Protein AF-A0A2M6ZWT7-F1 (afdb_monomer)

Solvent-accessible surface area (backbone atoms only — not comparable to full-atom values): 5719 Å² total; per-residue (Å²): 131,82,70,26,60,35,32,34,27,40,42,65,74,86,66,89,59,69,76,52,56,77,44,15,76,39,81,42,77,52,36,56,76,78,70,55,75,91,51,44,61,59,46,41,51,62,71,48,70,79,65,41,63,89,39,32,34,38,31,54,53,64,85,77,52,42,62,54,46,70,72,78,72,58,62,58,57,38,32,40,34,46,78,51,97,95,40,75,48,76,42,82,44,72,53,130

Nearest PDB structures (foldseek):
  6ecf-assembly1_A  TM=4.645E-01  e=9.102E-01  Streptomyces tsusimaensis
  2dir-assembly1_A  TM=3.396E-01  e=2.201E-01  Homo sapiens
  8k3f-assembly1_B  TM=4.582E-01  e=4.283E+00  Campylobacter jejuni

pLDDT: mean 76.43, std 9.95, range [54.31, 92.44]

Structure (mmCIF, N/CA/C/O backbone):
data_AF-A0A2M6ZWT7-F1
#
_entry.id   AF-A0A2M6ZWT7-F1
#
loop_
_atom_site.group_PDB
_atom_site.id
_atom_site.type_symbol
_atom_site.label_atom_id
_atom_site.label_alt_id
_atom_site.label_comp_id
_atom_site.label_asym_id
_atom_site.label_entity_id
_atom_site.label_seq_id
_atom_site.pdbx_PDB_ins_code
_atom_site.Cartn_x
_atom_site.Cartn_y
_atom_site.Cartn_z
_atom_site.occupancy
_atom_site.B_iso_or_equiv
_atom_site.auth_seq_id
_atom_site.auth_comp_id
_atom_site.auth_asym_id
_atom_site.auth_atom_id
_atom_site.pdbx_PDB_model_num
ATOM 1 N N . MET A 1 1 ? -10.790 -13.838 2.285 1.00 54.62 1 MET A N 1
ATOM 2 C CA . MET A 1 1 ? -10.308 -12.630 2.991 1.00 54.62 1 MET A CA 1
ATOM 3 C C . MET A 1 1 ? -11.144 -11.455 2.525 1.00 54.62 1 MET A C 1
ATOM 5 O O . MET A 1 1 ? -11.497 -11.432 1.353 1.00 54.62 1 MET A O 1
ATOM 9 N N . GLY A 1 2 ? -11.544 -10.561 3.433 1.00 67.88 2 GLY A N 1
ATOM 10 C CA . GLY A 1 2 ? -12.289 -9.356 3.056 1.00 67.88 2 GLY A CA 1
ATOM 11 C C . GLY A 1 2 ? -11.442 -8.440 2.170 1.00 67.88 2 GLY A C 1
ATOM 12 O O . GLY A 1 2 ? -10.216 -8.461 2.272 1.00 67.88 2 GLY A O 1
ATOM 13 N N . LYS A 1 3 ? -12.096 -7.674 1.293 1.00 83.50 3 LYS A N 1
ATOM 14 C CA . LYS A 1 3 ? -11.436 -6.625 0.511 1.00 83.50 3 LYS A CA 1
ATOM 15 C C . LYS A 1 3 ? -11.122 -5.418 1.397 1.00 83.50 3 LYS A C 1
ATOM 17 O O . LYS A 1 3 ? -11.946 -5.027 2.220 1.00 83.50 3 LYS A O 1
ATOM 22 N N . PHE A 1 4 ? -9.950 -4.826 1.202 1.00 90.19 4 PHE A N 1
ATOM 23 C CA . PHE A 1 4 ? -9.560 -3.539 1.769 1.00 90.19 4 PHE A CA 1
ATOM 24 C C . PHE A 1 4 ? -10.194 -2.405 0.974 1.00 90.19 4 PHE A C 1
ATOM 26 O O . PHE A 1 4 ? -10.321 -2.463 -0.247 1.00 90.19 4 PHE A O 1
ATOM 33 N N . LYS A 1 5 ? -10.499 -1.313 1.661 1.00 92.44 5 LYS A N 1
ATOM 34 C CA . LYS A 1 5 ? -10.882 -0.057 1.033 1.00 92.44 5 LYS A CA 1
ATOM 35 C C . LYS A 1 5 ? -9.699 0.580 0.304 1.00 92.44 5 LYS A C 1
ATOM 37 O O . LYS A 1 5 ? -9.886 1.096 -0.792 1.00 92.44 5 LYS A O 1
ATOM 42 N N . THR A 1 6 ? -8.497 0.555 0.890 1.00 91.62 6 THR A N 1
ATOM 43 C CA . THR A 1 6 ? -7.298 1.197 0.322 1.00 91.62 6 THR A CA 1
ATOM 44 C C . THR A 1 6 ? -6.050 0.335 0.486 1.00 91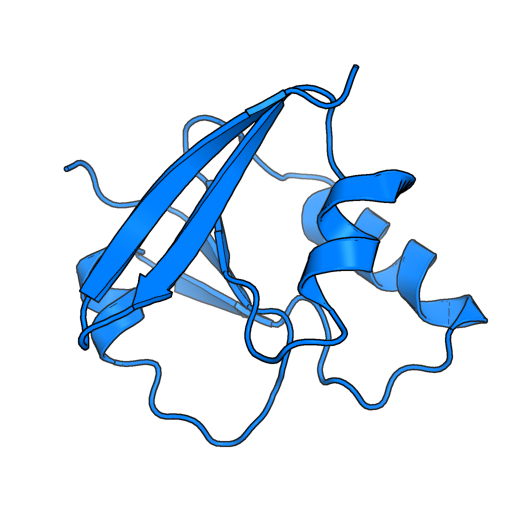.62 6 THR A C 1
ATOM 46 O O . THR A 1 6 ? -5.734 -0.096 1.593 1.00 91.62 6 THR A O 1
ATOM 49 N N . ALA A 1 7 ? -5.287 0.165 -0.594 1.00 90.19 7 ALA A N 1
ATOM 50 C CA . ALA A 1 7 ? -3.904 -0.300 -0.547 1.00 90.19 7 ALA A CA 1
ATOM 51 C C . ALA A 1 7 ? -2.938 0.881 -0.739 1.00 90.19 7 ALA A C 1
ATOM 53 O O . ALA A 1 7 ? -2.999 1.578 -1.753 1.00 90.19 7 ALA A O 1
ATOM 54 N N . TYR A 1 8 ? -2.035 1.092 0.218 1.00 87.69 8 TYR A N 1
ATOM 55 C CA . TYR A 1 8 ? -0.989 2.113 0.162 1.00 87.69 8 TYR A CA 1
ATOM 56 C C . TYR A 1 8 ? 0.329 1.500 -0.321 1.00 87.69 8 TYR A C 1
ATOM 58 O O . TYR A 1 8 ? 0.923 0.689 0.383 1.00 87.69 8 TYR A O 1
ATOM 66 N N . VAL A 1 9 ? 0.796 1.884 -1.508 1.00 85.88 9 VAL A N 1
ATOM 67 C CA . VAL A 1 9 ? 1.948 1.266 -2.186 1.00 85.88 9 VAL A CA 1
ATOM 68 C C . VAL A 1 9 ? 3.171 2.167 -2.120 1.00 85.88 9 VAL A C 1
ATOM 70 O O . VAL A 1 9 ? 3.094 3.365 -2.377 1.00 85.88 9 VAL A O 1
ATOM 73 N N . THR A 1 10 ? 4.324 1.595 -1.796 1.00 79.19 10 THR A N 1
ATOM 74 C CA . THR A 1 10 ? 5.499 2.367 -1.378 1.00 79.19 10 THR A CA 1
ATOM 75 C C . THR A 1 10 ? 6.518 2.628 -2.490 1.00 79.19 10 THR A C 1
ATOM 77 O O . THR A 1 10 ? 7.667 2.944 -2.196 1.00 79.19 10 THR A O 1
ATOM 80 N N . CYS A 1 11 ? 6.143 2.424 -3.752 1.00 71.56 11 CYS A N 1
ATOM 81 C CA . CYS A 1 11 ? 7.002 2.713 -4.894 1.00 71.56 11 CYS A CA 1
ATOM 82 C C . CYS A 1 11 ? 6.161 2.928 -6.156 1.00 71.56 11 CYS A C 1
ATOM 84 O O . CYS A 1 11 ? 5.215 2.175 -6.392 1.00 71.56 11 CYS A O 1
ATOM 86 N N . ASN A 1 12 ? 6.516 3.910 -6.991 1.00 66.06 12 ASN A N 1
ATOM 87 C CA . ASN A 1 12 ? 5.920 4.072 -8.320 1.00 66.06 12 ASN A CA 1
ATOM 88 C C . ASN A 1 12 ? 6.869 3.481 -9.369 1.00 66.06 12 ASN A C 1
ATOM 90 O O . ASN A 1 12 ? 7.648 4.182 -10.007 1.00 66.06 12 ASN A O 1
ATOM 94 N N . THR A 1 13 ? 6.851 2.161 -9.492 1.00 61.41 13 THR A N 1
ATOM 95 C CA . THR A 1 13 ? 7.875 1.386 -10.214 1.00 61.41 13 THR A CA 1
ATOM 96 C C . THR A 1 13 ? 7.488 0.981 -11.628 1.00 61.41 13 THR A C 1
ATOM 98 O O . THR A 1 13 ? 8.199 0.196 -12.249 1.00 61.41 13 THR A O 1
ATOM 101 N N . GLY A 1 14 ? 6.348 1.443 -12.148 1.00 64.25 14 GLY A N 1
ATOM 102 C CA . GLY A 1 14 ? 5.790 0.868 -13.376 1.00 64.25 14 GLY A CA 1
ATOM 103 C C . GLY A 1 14 ? 5.503 -0.638 -13.253 1.00 64.25 14 GLY A C 1
ATOM 104 O O . GLY A 1 14 ? 5.383 -1.319 -14.268 1.00 64.25 14 GLY A O 1
ATOM 105 N N . HIS A 1 15 ? 5.427 -1.172 -12.024 1.00 71.81 15 HIS A N 1
ATOM 106 C CA . HIS A 1 15 ? 4.995 -2.543 -11.777 1.00 71.81 15 HIS A CA 1
ATOM 107 C C . HIS A 1 15 ? 3.502 -2.685 -12.065 1.00 71.81 15 HIS A C 1
ATOM 109 O O . HIS A 1 15 ? 2.720 -1.754 -11.868 1.00 71.81 15 HIS A O 1
ATOM 115 N N . ASP A 1 16 ? 3.118 -3.877 -12.512 1.00 76.88 16 ASP A N 1
ATOM 116 C CA . ASP A 1 16 ? 1.715 -4.243 -12.610 1.00 76.88 16 ASP A CA 1
ATOM 117 C C . ASP A 1 16 ? 1.152 -4.497 -11.205 1.00 76.88 16 ASP A C 1
ATOM 119 O O . ASP A 1 16 ? 1.630 -5.368 -10.476 1.00 76.88 16 ASP A O 1
ATOM 123 N N . PHE A 1 17 ? 0.138 -3.716 -10.833 1.00 80.19 17 PHE A N 1
ATOM 124 C CA . PHE A 1 17 ? -0.574 -3.828 -9.562 1.00 80.19 17 PHE A CA 1
ATOM 125 C C . PHE A 1 17 ? -1.975 -4.433 -9.717 1.00 80.19 17 PHE A C 1
ATOM 127 O O . PHE A 1 17 ? -2.787 -4.341 -8.797 1.00 80.19 17 PHE A O 1
ATOM 134 N N . SER A 1 18 ? -2.280 -5.056 -10.856 1.00 82.75 18 SER A N 1
ATOM 135 C CA . SER A 1 18 ? -3.562 -5.725 -11.109 1.00 82.75 18 SER A CA 1
ATOM 136 C C . SER A 1 18 ? -3.949 -6.704 -9.992 1.00 82.75 18 SER A C 1
ATOM 138 O O . SER A 1 18 ? -5.081 -6.667 -9.515 1.00 82.75 18 SER A O 1
ATOM 140 N N . ALA A 1 19 ? -2.988 -7.473 -9.474 1.00 82.75 19 ALA A N 1
ATOM 141 C CA . ALA A 1 19 ? -3.195 -8.391 -8.352 1.00 82.75 19 ALA A CA 1
ATOM 142 C C . ALA A 1 19 ? -3.609 -7.693 -7.036 1.00 82.75 19 ALA A C 1
ATOM 144 O O . ALA A 1 19 ? -4.297 -8.291 -6.212 1.00 82.75 19 ALA A O 1
ATOM 145 N N . LEU A 1 20 ? -3.246 -6.421 -6.818 1.00 82.94 20 LEU A N 1
ATOM 146 C CA . LEU A 1 20 ? -3.705 -5.670 -5.640 1.00 82.94 20 LEU A CA 1
ATOM 147 C C . LEU A 1 20 ? -5.185 -5.304 -5.722 1.00 82.94 20 LEU A C 1
ATOM 149 O O . LEU A 1 20 ? -5.833 -5.187 -4.684 1.00 82.94 20 LEU A O 1
ATOM 153 N N . LEU A 1 21 ? -5.738 -5.159 -6.927 1.00 85.50 21 LEU A N 1
ATOM 154 C CA . LEU A 1 21 ? -7.159 -4.849 -7.122 1.00 85.50 21 LEU A CA 1
ATOM 155 C C . LEU A 1 21 ? -8.074 -6.039 -6.788 1.00 85.50 21 LEU A C 1
ATOM 157 O O . LEU A 1 21 ? -9.280 -5.876 -6.581 1.00 85.50 21 LEU A O 1
ATOM 161 N N . GLU A 1 22 ? -7.512 -7.246 -6.693 1.00 86.88 22 GLU A N 1
ATOM 162 C CA . GLU A 1 22 ? -8.236 -8.417 -6.196 1.00 86.88 22 GLU A CA 1
ATOM 163 C C . GLU A 1 22 ? -8.538 -8.296 -4.700 1.00 86.88 22 GLU A C 1
ATOM 165 O O . GLU A 1 22 ? -9.575 -8.778 -4.237 1.00 86.88 22 GLU A O 1
ATOM 170 N N . ILE A 1 23 ? -7.667 -7.609 -3.954 1.00 86.75 23 ILE A N 1
ATOM 171 C CA . ILE A 1 23 ? -7.768 -7.485 -2.500 1.00 86.75 23 ILE A CA 1
ATOM 172 C C . ILE A 1 23 ? -8.113 -6.074 -2.028 1.00 86.75 23 ILE A C 1
ATOM 174 O O . ILE A 1 23 ? -8.553 -5.953 -0.895 1.00 86.75 23 ILE A O 1
ATOM 178 N N . ALA A 1 24 ? -7.974 -5.027 -2.843 1.00 90.75 24 ALA A N 1
ATOM 179 C CA . ALA A 1 24 ? -8.283 -3.651 -2.460 1.00 90.75 24 ALA A CA 1
ATOM 180 C C . ALA A 1 24 ? -9.125 -2.912 -3.510 1.00 90.75 24 ALA A C 1
ATOM 182 O O . ALA A 1 24 ? -8.959 -3.115 -4.710 1.00 90.75 24 ALA A O 1
ATOM 183 N N . ASP A 1 25 ? -9.995 -2.008 -3.061 1.00 91.38 25 ASP A N 1
ATOM 184 C CA . ASP A 1 25 ? -10.868 -1.233 -3.952 1.00 91.38 25 ASP A CA 1
ATOM 185 C C . ASP A 1 25 ?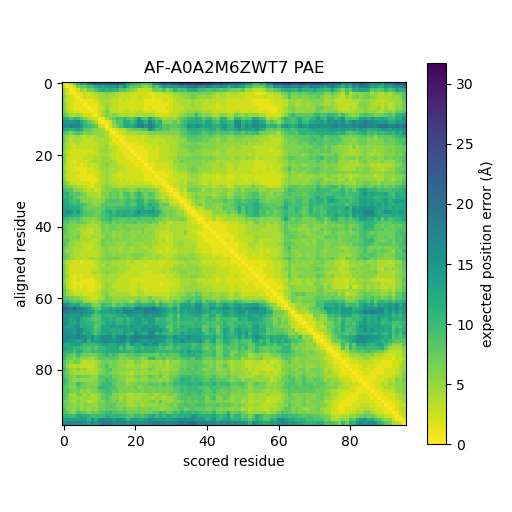 -10.125 -0.107 -4.683 1.00 91.38 25 ASP A C 1
ATOM 187 O O . ASP A 1 25 ? -10.479 0.257 -5.806 1.00 91.38 25 ASP A O 1
ATOM 191 N N . LYS A 1 26 ? -9.087 0.457 -4.057 1.00 90.56 26 LYS A N 1
ATOM 192 C CA . LYS A 1 26 ? -8.229 1.475 -4.671 1.00 90.56 26 LYS A CA 1
ATOM 193 C C . LYS A 1 26 ? -6.778 1.325 -4.240 1.00 90.56 26 LYS A C 1
ATOM 195 O O . LYS A 1 26 ? -6.478 0.869 -3.136 1.00 90.56 26 LYS A O 1
ATOM 200 N N . ILE A 1 27 ? -5.894 1.821 -5.095 1.00 88.12 27 ILE A N 1
ATOM 201 C CA . ILE A 1 27 ? -4.455 1.872 -4.860 1.00 88.12 27 ILE A CA 1
ATOM 202 C C . ILE A 1 27 ? -4.044 3.336 -4.727 1.00 88.12 27 ILE A C 1
ATOM 204 O O . ILE A 1 27 ? -4.383 4.166 -5.570 1.00 88.12 27 ILE A O 1
ATOM 208 N N . VAL A 1 28 ? -3.320 3.654 -3.658 1.00 88.12 28 VAL A N 1
ATOM 209 C CA . VAL A 1 28 ? -2.747 4.975 -3.400 1.00 88.12 28 VAL A CA 1
ATOM 210 C C . VAL A 1 28 ? -1.242 4.819 -3.284 1.00 88.12 28 VAL A C 1
ATOM 212 O O . VAL A 1 28 ? -0.758 4.006 -2.502 1.00 88.12 28 VAL A O 1
ATOM 215 N N . PHE A 1 29 ? -0.484 5.608 -4.038 1.00 82.00 29 PHE A N 1
ATOM 216 C CA . PHE A 1 29 ? 0.964 5.635 -3.877 1.00 82.00 29 PHE A CA 1
ATOM 217 C C . PHE A 1 29 ? 1.321 6.443 -2.633 1.00 82.00 29 PHE A C 1
ATOM 219 O O . PHE A 1 29 ? 1.013 7.628 -2.536 1.00 82.00 29 PHE A O 1
ATOM 226 N N . LEU A 1 30 ? 1.943 5.764 -1.674 1.00 78.81 30 LEU A N 1
ATOM 227 C CA . LEU A 1 30 ? 2.431 6.336 -0.431 1.00 78.81 30 LEU A CA 1
ATOM 228 C C . LEU A 1 30 ? 3.685 7.172 -0.683 1.00 78.81 30 LEU A C 1
ATOM 230 O O . LEU A 1 30 ? 3.777 8.303 -0.218 1.00 78.81 30 LEU A O 1
ATOM 234 N N . ILE A 1 31 ? 4.636 6.598 -1.424 1.00 76.31 31 ILE A N 1
ATOM 235 C CA . ILE A 1 31 ? 5.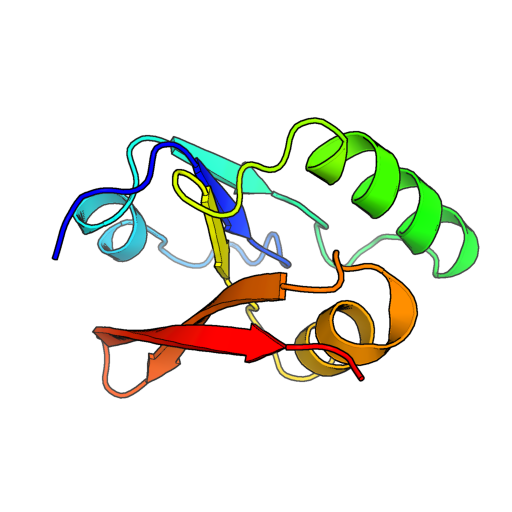857 7.258 -1.886 1.00 76.31 31 ILE A CA 1
ATOM 236 C C . ILE A 1 31 ? 6.200 6.710 -3.276 1.00 76.31 31 ILE A C 1
ATOM 238 O O . ILE A 1 31 ? 5.916 5.553 -3.591 1.00 76.31 31 ILE A O 1
ATOM 242 N N . SER A 1 32 ? 6.799 7.540 -4.118 1.00 68.81 32 SER A N 1
ATOM 243 C CA . SER A 1 32 ? 7.247 7.161 -5.457 1.00 68.81 32 SER A CA 1
ATOM 244 C C . SER A 1 32 ? 8.632 6.512 -5.462 1.00 68.81 32 SER A C 1
ATOM 246 O O . SER A 1 32 ? 8.951 5.814 -6.420 1.00 68.81 32 SER A O 1
ATOM 248 N N . GLY A 1 33 ? 9.423 6.707 -4.401 1.00 65.19 33 GLY A N 1
ATOM 249 C CA . GLY A 1 33 ? 10.824 6.288 -4.307 1.00 65.19 33 GLY A CA 1
ATOM 250 C C . GLY A 1 33 ? 11.818 7.372 -4.750 1.00 65.19 33 GLY A C 1
ATOM 251 O O . GLY A 1 33 ? 13.024 7.155 -4.677 1.00 65.19 33 GLY A O 1
ATOM 252 N N . TYR A 1 34 ? 11.329 8.539 -5.185 1.00 65.38 34 TYR A N 1
ATOM 253 C CA . TYR A 1 34 ? 12.139 9.696 -5.597 1.00 65.38 34 TYR A CA 1
ATOM 254 C C . TYR A 1 34 ? 12.145 10.828 -4.558 1.00 65.38 34 TYR A C 1
ATOM 256 O O . TYR A 1 34 ? 12.731 11.892 -4.777 1.00 65.38 34 TYR A O 1
ATOM 264 N N . GLU A 1 35 ? 11.461 10.637 -3.433 1.00 67.31 35 GLU A N 1
ATOM 265 C CA . GLU A 1 35 ? 11.386 11.614 -2.359 1.00 67.31 35 GLU A CA 1
ATOM 266 C C . GLU A 1 35 ? 12.731 11.743 -1.634 1.00 67.31 35 GLU A C 1
ATOM 268 O O . GLU A 1 35 ? 13.398 10.759 -1.324 1.00 67.31 35 GLU A O 1
ATOM 273 N N . LYS A 1 36 ? 13.105 12.979 -1.291 1.00 69.25 36 LYS A N 1
ATOM 274 C CA . LYS A 1 36 ? 14.193 13.217 -0.334 1.00 69.25 36 LYS A CA 1
ATOM 275 C C . LYS A 1 36 ? 13.756 12.769 1.063 1.00 69.25 36 LYS A C 1
ATOM 277 O O . LYS A 1 36 ? 12.615 13.020 1.447 1.00 69.25 36 LYS A O 1
ATOM 282 N N . GLU A 1 37 ? 14.677 12.193 1.832 1.00 66.31 37 GLU A N 1
ATOM 283 C CA . GLU A 1 37 ? 14.457 11.660 3.189 1.00 66.31 37 GLU A CA 1
ATOM 284 C C . GLU A 1 37 ? 13.719 12.643 4.120 1.00 66.31 37 GLU A C 1
ATOM 286 O O . GLU A 1 37 ? 12.734 12.292 4.765 1.00 66.31 37 GLU A O 1
ATOM 291 N N . GLU A 1 38 ? 14.110 13.915 4.089 1.00 67.12 38 GLU A N 1
ATOM 292 C CA . GLU A 1 38 ? 13.498 15.027 4.833 1.00 67.12 38 GLU A CA 1
ATOM 293 C C . GLU A 1 38 ? 12.010 15.281 4.506 1.00 67.12 38 GLU A C 1
ATOM 295 O O . GLU A 1 38 ? 11.262 15.775 5.347 1.00 67.12 38 GLU A O 1
ATOM 300 N N . LYS A 1 39 ? 11.542 14.919 3.305 1.00 70.50 39 LYS A N 1
ATOM 301 C CA . LYS A 1 39 ? 10.129 15.048 2.898 1.00 70.50 39 LYS A CA 1
ATOM 302 C C . LYS A 1 39 ? 9.327 13.773 3.135 1.00 70.50 39 LYS A C 1
ATOM 304 O O . LYS A 1 39 ? 8.099 13.808 3.122 1.00 70.50 39 LYS A O 1
ATOM 309 N N . LEU A 1 40 ? 10.012 12.658 3.363 1.00 72.19 40 LEU A N 1
ATOM 310 C CA . LEU A 1 40 ? 9.423 11.329 3.405 1.00 72.19 40 LEU A CA 1
ATOM 311 C C . LEU A 1 40 ? 8.450 11.177 4.578 1.00 72.19 40 LEU A C 1
ATOM 313 O O . LEU A 1 40 ? 7.319 10.733 4.392 1.00 72.19 40 LEU A O 1
ATOM 317 N N . GLN A 1 41 ? 8.850 11.646 5.763 1.00 72.75 41 GLN A N 1
ATOM 318 C CA . GLN A 1 41 ? 8.012 11.604 6.965 1.00 72.75 41 GLN A CA 1
ATOM 319 C C . GLN A 1 41 ? 6.717 12.412 6.799 1.00 72.75 41 GLN A C 1
ATOM 321 O O . GLN A 1 41 ? 5.638 11.935 7.145 1.00 72.75 41 GLN A O 1
ATOM 326 N N . ALA A 1 42 ? 6.802 13.616 6.223 1.00 76.06 42 ALA A N 1
ATOM 327 C CA . ALA A 1 42 ? 5.646 14.488 6.016 1.00 76.06 42 ALA A CA 1
ATOM 328 C C . ALA A 1 42 ? 4.669 13.926 4.968 1.00 76.06 42 ALA A C 1
ATOM 330 O O . ALA A 1 42 ? 3.451 13.962 5.171 1.00 76.06 42 ALA A O 1
ATOM 331 N N . THR A 1 43 ? 5.194 13.372 3.870 1.00 76.88 43 THR A N 1
ATOM 332 C CA . THR A 1 43 ? 4.392 12.715 2.828 1.00 76.88 43 THR A CA 1
ATOM 333 C C . THR A 1 43 ? 3.648 11.506 3.390 1.00 76.88 43 THR A C 1
ATOM 335 O O . THR A 1 43 ? 2.434 11.390 3.204 1.00 76.88 43 THR A O 1
ATOM 338 N N . ILE A 1 44 ? 4.344 10.644 4.139 1.00 77.44 44 ILE A N 1
ATOM 339 C CA . ILE A 1 44 ? 3.754 9.454 4.763 1.00 77.44 44 ILE A CA 1
ATOM 340 C C . ILE A 1 44 ? 2.703 9.861 5.801 1.00 77.44 44 ILE A C 1
ATOM 342 O O . ILE A 1 44 ? 1.567 9.398 5.725 1.00 77.44 44 ILE A O 1
ATOM 346 N N . GLY A 1 45 ? 3.034 10.785 6.708 1.00 75.94 45 GLY A N 1
ATOM 347 C CA . GLY A 1 45 ? 2.112 11.250 7.747 1.00 75.94 45 GLY A CA 1
ATOM 348 C C . GLY A 1 45 ? 0.838 11.887 7.186 1.00 75.94 45 GLY A C 1
ATOM 349 O O . GLY A 1 45 ? -0.250 11.652 7.703 1.00 75.94 45 GLY A O 1
ATOM 350 N N . THR A 1 46 ? 0.938 12.640 6.087 1.00 80.31 46 THR A N 1
ATOM 351 C CA . THR A 1 46 ? -0.240 13.223 5.422 1.00 80.31 46 THR A CA 1
ATOM 352 C C . THR A 1 46 ? -1.094 12.150 4.751 1.00 80.31 46 THR A C 1
ATOM 354 O O . THR A 1 46 ? -2.317 12.153 4.888 1.00 80.31 46 THR A O 1
ATOM 357 N N . THR A 1 47 ? -0.456 11.215 4.049 1.00 80.25 47 THR A N 1
ATOM 358 C CA . THR A 1 47 ? -1.145 10.175 3.273 1.00 80.25 47 THR A CA 1
ATOM 359 C C . THR A 1 47 ? -1.843 9.155 4.175 1.00 80.25 47 THR A C 1
ATOM 361 O O . THR A 1 47 ? -2.939 8.691 3.857 1.00 80.25 47 THR A O 1
ATOM 364 N N . LEU A 1 48 ? -1.245 8.863 5.332 1.00 82.69 48 LEU A N 1
ATOM 365 C CA . LEU A 1 48 ? -1.771 7.936 6.335 1.00 82.69 48 LEU A CA 1
ATOM 366 C C . LEU A 1 48 ? -2.582 8.614 7.440 1.00 82.69 48 LEU A C 1
ATOM 368 O O . LEU A 1 48 ? -3.039 7.935 8.353 1.00 82.69 48 LEU A O 1
ATOM 372 N N . LYS A 1 49 ? -2.819 9.930 7.367 1.00 82.31 49 LYS A N 1
ATOM 373 C CA . LYS A 1 49 ? -3.592 10.660 8.387 1.00 82.31 49 LYS A CA 1
ATOM 374 C C . LYS A 1 49 ? -4.973 10.045 8.650 1.00 82.31 49 LYS A C 1
ATOM 376 O O . LYS A 1 49 ? -5.469 10.122 9.767 1.00 82.31 49 LYS A O 1
ATOM 381 N N . ASN A 1 50 ? -5.576 9.450 7.622 1.00 82.44 50 ASN A N 1
ATOM 382 C CA . ASN A 1 50 ? -6.880 8.790 7.690 1.00 82.44 50 ASN A CA 1
ATOM 383 C C . ASN A 1 50 ? -6.767 7.267 7.506 1.00 82.44 50 ASN A C 1
ATOM 385 O O . ASN A 1 50 ? -7.721 6.656 7.030 1.00 82.44 50 ASN A O 1
ATOM 389 N N . PHE A 1 51 ? -5.598 6.685 7.794 1.00 86.31 51 PHE A N 1
ATOM 390 C CA . PHE A 1 51 ? -5.383 5.246 7.692 1.00 86.31 51 PHE A CA 1
ATOM 391 C C . PHE A 1 51 ? -6.252 4.514 8.713 1.00 86.31 51 PHE A C 1
ATOM 393 O O . PHE A 1 51 ? -6.185 4.791 9.912 1.00 86.31 51 PHE A O 1
ATOM 400 N N . ASP A 1 52 ? -7.042 3.567 8.227 1.00 87.38 52 ASP A N 1
ATOM 401 C CA . ASP A 1 52 ? -7.907 2.716 9.029 1.00 87.38 52 ASP A CA 1
ATOM 402 C C . ASP A 1 52 ? -7.299 1.309 9.102 1.00 87.38 52 ASP A C 1
ATOM 404 O O . ASP A 1 52 ? -7.177 0.615 8.093 1.00 87.38 52 ASP A O 1
ATOM 408 N N . CYS A 1 53 ? -6.907 0.863 10.296 1.00 83.12 53 CYS A N 1
ATOM 409 C CA . CYS A 1 53 ? -6.274 -0.443 10.461 1.00 83.12 53 CYS A CA 1
ATOM 410 C C . CYS A 1 53 ? -7.211 -1.627 10.174 1.00 83.12 53 CYS A C 1
ATOM 412 O O . CYS A 1 53 ? -6.698 -2.721 9.959 1.00 83.12 53 CYS A O 1
ATOM 414 N N . GLU A 1 54 ? -8.533 -1.434 10.123 1.00 85.88 54 GLU A N 1
ATOM 415 C CA . GLU A 1 54 ? -9.530 -2.458 9.789 1.00 85.88 54 GLU A CA 1
ATOM 416 C C . GLU A 1 54 ? -9.933 -2.433 8.314 1.00 85.88 54 GLU A C 1
ATOM 418 O O . GLU A 1 54 ? -10.271 -3.481 7.748 1.00 85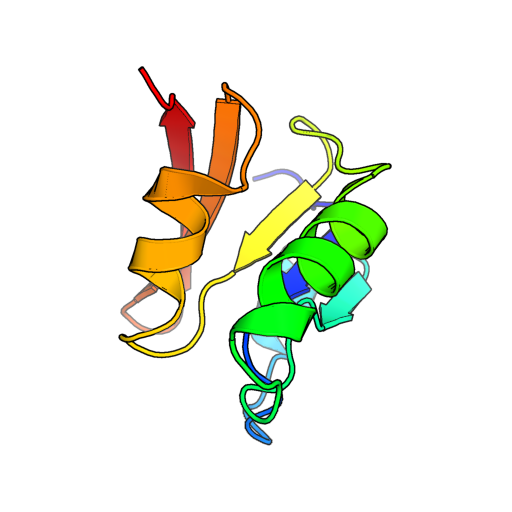.88 54 GLU A O 1
ATOM 423 N N . MET A 1 55 ? -9.752 -1.301 7.628 1.00 89.88 55 MET A N 1
ATOM 424 C CA . MET A 1 55 ? -10.148 -1.135 6.223 1.00 89.88 55 MET A CA 1
ATOM 425 C C . MET A 1 55 ? -8.991 -0.932 5.237 1.00 89.88 55 MET A C 1
ATOM 427 O O . MET A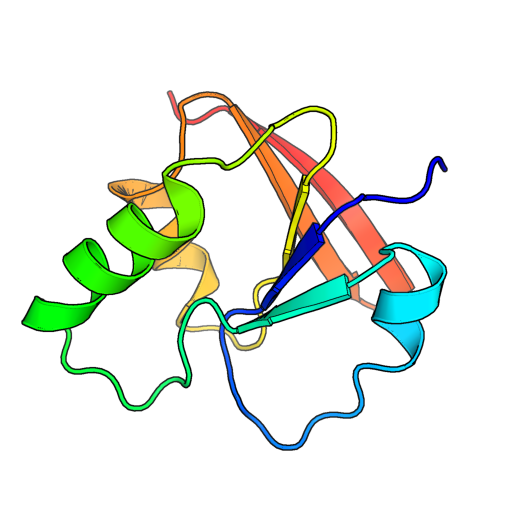 1 55 ? -9.182 -1.172 4.049 1.00 89.88 55 MET A O 1
ATOM 431 N N . ASP A 1 56 ? -7.791 -0.579 5.688 1.00 90.19 56 ASP A N 1
ATOM 432 C CA . ASP A 1 56 ? -6.645 -0.278 4.826 1.00 90.19 56 ASP A CA 1
ATOM 433 C C . ASP A 1 56 ? -5.458 -1.232 5.052 1.00 90.19 56 ASP A C 1
ATOM 435 O O . ASP A 1 56 ? -5.371 -1.944 6.062 1.00 90.19 56 ASP A O 1
ATOM 439 N N . VAL A 1 57 ? -4.545 -1.264 4.076 1.00 87.81 57 VAL A N 1
ATOM 440 C CA . VAL A 1 57 ? -3.325 -2.083 4.096 1.00 87.81 57 VAL A CA 1
ATOM 441 C C . VAL A 1 57 ? -2.147 -1.347 3.457 1.00 87.81 57 VAL A C 1
ATOM 443 O O . VAL A 1 57 ? -2.311 -0.623 2.472 1.00 87.81 57 VAL A O 1
ATOM 446 N N . VAL A 1 58 ? -0.945 -1.535 4.003 1.00 86.12 58 VAL A N 1
ATOM 447 C CA . VAL A 1 58 ? 0.304 -1.025 3.414 1.00 86.12 58 VAL A CA 1
ATOM 448 C C . VAL A 1 58 ? 0.996 -2.142 2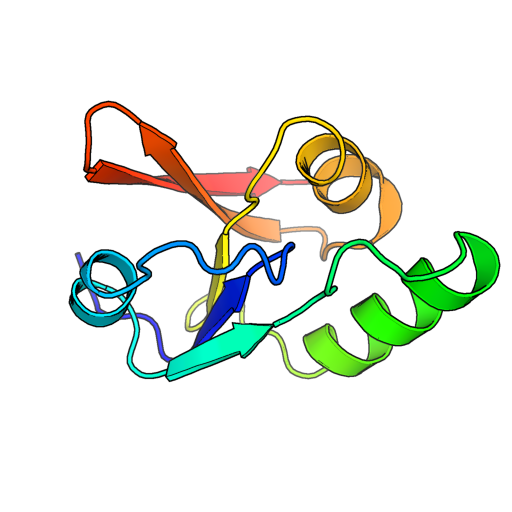.642 1.00 86.12 58 VAL A C 1
ATOM 450 O O . VAL A 1 58 ? 1.181 -3.240 3.161 1.00 86.12 58 VAL A O 1
ATOM 453 N N . VAL A 1 59 ? 1.397 -1.860 1.406 1.00 83.56 59 VAL A N 1
ATOM 454 C CA . VAL A 1 59 ? 2.057 -2.801 0.499 1.00 83.56 59 VAL A CA 1
ATOM 455 C C . VAL A 1 59 ? 3.462 -2.281 0.182 1.00 83.56 59 VAL A C 1
ATOM 457 O O . VAL A 1 59 ? 3.625 -1.455 -0.725 1.00 83.56 59 VAL A O 1
ATOM 460 N N . PRO A 1 60 ? 4.495 -2.718 0.918 1.00 77.25 60 PRO A N 1
ATOM 461 C CA . PRO A 1 60 ? 5.864 -2.370 0.601 1.00 77.25 60 PRO A CA 1
ATOM 462 C C . PRO A 1 60 ? 6.299 -3.044 -0.696 1.00 77.25 60 PRO A C 1
ATOM 464 O O . PRO A 1 60 ? 6.128 -4.247 -0.893 1.00 77.25 60 PRO A O 1
ATOM 467 N N . VAL A 1 61 ? 6.897 -2.252 -1.575 1.00 74.88 61 VAL A N 1
ATOM 468 C CA . VAL A 1 61 ? 7.431 -2.718 -2.853 1.00 74.88 61 VAL A CA 1
ATOM 469 C C . VAL A 1 61 ? 8.890 -2.287 -2.932 1.00 74.88 61 VAL A C 1
ATOM 471 O O . VAL A 1 61 ? 9.192 -1.095 -2.969 1.00 74.88 61 VAL A O 1
ATOM 474 N N . GLY A 1 62 ? 9.797 -3.269 -2.921 1.00 68.62 62 GLY A N 1
ATOM 475 C CA . GLY A 1 62 ? 11.248 -3.068 -2.840 1.00 68.62 62 GLY A CA 1
ATOM 476 C C . GLY A 1 62 ? 11.818 -3.159 -1.414 1.00 68.62 62 GLY A C 1
ATOM 477 O O . GLY A 1 62 ? 11.121 -2.952 -0.424 1.00 68.62 62 GLY A O 1
ATOM 478 N N . ASN A 1 63 ? 13.117 -3.467 -1.306 1.00 57.44 63 ASN A N 1
ATOM 479 C CA . ASN A 1 63 ? 13.770 -3.811 -0.029 1.00 57.44 63 ASN A CA 1
ATOM 480 C C . ASN A 1 63 ? 13.998 -2.629 0.930 1.00 57.44 63 ASN A C 1
ATOM 482 O O . ASN A 1 63 ? 14.080 -2.829 2.137 1.00 57.44 63 ASN A O 1
ATOM 486 N N . VAL A 1 64 ? 14.135 -1.404 0.420 1.00 54.31 64 VAL A N 1
A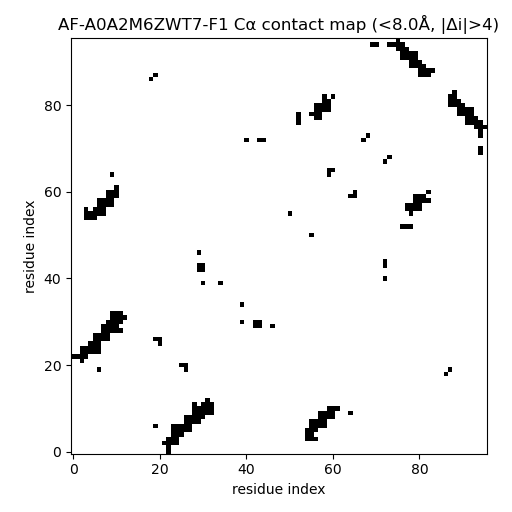TOM 487 C CA . VAL A 1 64 ? 14.605 -0.262 1.231 1.00 54.31 64 VAL A CA 1
ATOM 488 C C . VAL A 1 64 ? 13.457 0.454 1.954 1.00 54.31 64 VAL A C 1
ATOM 490 O O . VAL A 1 64 ? 13.668 1.070 2.994 1.00 54.31 64 VAL A O 1
ATOM 493 N N . VAL A 1 65 ? 12.220 0.324 1.466 1.00 62.19 65 VAL A N 1
ATOM 494 C CA . VAL A 1 65 ? 11.079 1.096 1.984 1.00 62.19 65 VAL A CA 1
ATOM 495 C C . VAL A 1 65 ? 10.332 0.381 3.117 1.00 62.19 65 VAL A C 1
ATOM 497 O O . VAL A 1 65 ? 9.764 1.034 3.993 1.00 62.19 65 VAL A O 1
ATOM 500 N N . ALA A 1 66 ? 10.383 -0.954 3.158 1.00 60.78 66 ALA A N 1
ATOM 501 C CA . ALA A 1 66 ? 9.695 -1.745 4.178 1.00 60.78 66 ALA A CA 1
ATOM 502 C C . ALA A 1 66 ? 10.194 -1.426 5.598 1.00 60.78 66 ALA A C 1
ATOM 504 O O . ALA A 1 66 ? 9.394 -1.148 6.487 1.00 60.78 66 ALA A O 1
ATOM 505 N N . ASN A 1 67 ? 11.513 -1.386 5.801 1.00 59.03 67 ASN A N 1
ATOM 506 C CA . ASN A 1 67 ? 12.102 -1.178 7.129 1.00 59.03 67 ASN A CA 1
ATOM 507 C C . ASN A 1 67 ? 11.798 0.213 7.706 1.00 59.03 67 ASN A C 1
ATOM 509 O O . ASN A 1 67 ? 11.577 0.344 8.908 1.00 59.03 67 ASN A O 1
ATOM 513 N N . LEU A 1 68 ? 11.748 1.244 6.855 1.00 62.53 68 LEU A N 1
ATOM 514 C CA . LEU A 1 68 ? 11.437 2.604 7.292 1.00 62.53 68 LEU A CA 1
ATOM 515 C C . LEU A 1 68 ? 9.983 2.725 7.769 1.00 62.53 68 LEU A C 1
ATOM 517 O O . LEU A 1 68 ? 9.713 3.339 8.798 1.00 62.53 68 LEU A O 1
ATOM 521 N N . LEU A 1 69 ? 9.049 2.116 7.037 1.00 64.75 69 LEU A N 1
ATOM 522 C CA . LEU A 1 69 ? 7.630 2.154 7.385 1.00 64.75 69 LEU A CA 1
ATOM 523 C C . LEU A 1 69 ? 7.342 1.413 8.687 1.00 64.75 69 LEU A C 1
ATOM 525 O O . LEU A 1 69 ? 6.629 1.933 9.539 1.00 64.75 69 LEU A O 1
ATOM 529 N N . LEU A 1 70 ? 7.944 0.239 8.867 1.00 62.59 70 LEU A N 1
ATOM 530 C CA . LEU A 1 70 ? 7.772 -0.566 10.074 1.00 62.59 70 LEU A CA 1
ATOM 531 C C . LEU A 1 70 ? 8.318 0.130 11.333 1.00 62.59 70 LEU A C 1
ATOM 533 O O . LEU A 1 70 ? 7.725 -0.001 12.397 1.00 62.59 70 LEU A O 1
ATOM 537 N N . GLY A 1 71 ? 9.436 0.854 11.222 1.00 57.91 71 GLY A N 1
ATOM 538 C CA . GLY A 1 71 ? 10.182 1.336 12.387 1.00 57.91 71 GLY A CA 1
ATOM 539 C C . GLY A 1 71 ? 9.724 2.670 12.980 1.00 57.91 71 GLY A C 1
ATOM 540 O O . GLY A 1 71 ? 9.776 2.825 14.196 1.00 57.91 71 GLY A O 1
ATOM 541 N N . THR A 1 72 ? 9.312 3.651 12.167 1.00 58.72 72 THR A N 1
ATOM 542 C CA . THR A 1 72 ? 9.246 5.052 12.645 1.00 58.72 72 THR A CA 1
ATOM 543 C C . THR A 1 72 ? 7.957 5.812 12.349 1.00 58.72 72 THR A C 1
ATOM 545 O O . THR A 1 72 ? 7.749 6.865 12.949 1.00 58.72 72 THR A O 1
ATOM 548 N N . LEU A 1 73 ? 7.095 5.335 11.444 1.00 64.88 73 LEU A N 1
ATOM 549 C CA . LEU A 1 73 ? 6.031 6.180 10.872 1.00 64.88 73 LEU A CA 1
ATOM 550 C C . LEU A 1 73 ? 4.623 5.589 10.913 1.00 64.88 73 LEU A C 1
ATOM 552 O O . LEU A 1 73 ? 3.665 6.310 10.634 1.00 64.88 73 LEU A O 1
ATOM 556 N N . LEU A 1 74 ? 4.482 4.305 11.236 1.00 70.81 74 LEU A N 1
ATOM 557 C CA . LEU A 1 74 ? 3.183 3.643 11.245 1.00 70.81 74 LEU A CA 1
ATOM 558 C C . LEU A 1 74 ? 2.545 3.622 12.640 1.00 70.81 74 LEU A C 1
ATOM 560 O O . LEU A 1 74 ? 3.255 3.688 13.648 1.00 70.81 74 LEU A O 1
ATOM 564 N N . PRO A 1 75 ? 1.200 3.543 12.711 1.00 67.69 75 PRO A N 1
ATOM 565 C CA . PRO A 1 75 ? 0.483 3.414 13.973 1.00 67.69 75 PRO A CA 1
ATOM 566 C C . PRO A 1 75 ? 0.978 2.211 14.780 1.00 67.69 75 PRO A C 1
ATOM 568 O O . PRO A 1 75 ? 1.572 1.282 14.237 1.00 67.69 75 PRO A O 1
ATOM 571 N N . LYS A 1 76 ? 0.655 2.181 16.077 1.00 74.62 76 LYS A N 1
ATOM 572 C CA . LYS A 1 76 ? 1.031 1.067 16.962 1.00 74.62 76 LYS A CA 1
ATOM 573 C C . LYS A 1 76 ? 0.562 -0.298 16.436 1.00 74.62 76 LYS A C 1
ATOM 575 O O . LYS A 1 76 ? 1.202 -1.304 16.715 1.00 74.62 76 LYS A O 1
ATOM 580 N N . GLN A 1 77 ? -0.524 -0.325 15.665 1.00 78.00 77 GLN A N 1
ATOM 581 C CA . GLN A 1 77 ? -1.033 -1.515 14.997 1.00 78.00 77 GLN A CA 1
ATOM 582 C C . GLN A 1 77 ? -1.441 -1.181 13.559 1.00 78.00 77 GLN A C 1
ATOM 584 O O . GLN A 1 77 ? -2.168 -0.215 13.321 1.00 78.00 77 GLN A O 1
ATOM 589 N N . PHE A 1 78 ? -0.986 -1.978 12.597 1.00 79.25 78 PHE A N 1
ATOM 590 C CA . PHE A 1 78 ? -1.357 -1.845 11.187 1.00 79.25 78 PHE A CA 1
ATOM 591 C C . PHE A 1 78 ? -1.285 -3.194 10.474 1.00 79.25 78 PHE A C 1
ATOM 593 O O . PHE A 1 78 ? -0.731 -4.166 10.988 1.00 79.25 78 PHE A O 1
ATOM 600 N N . ARG A 1 79 ? -1.836 -3.244 9.260 1.00 84.06 79 ARG A N 1
ATOM 601 C CA . ARG A 1 79 ? -1.746 -4.414 8.385 1.00 84.06 79 ARG A CA 1
ATOM 602 C C . ARG A 1 79 ? -0.772 -4.163 7.248 1.00 84.06 79 ARG A C 1
ATOM 604 O O . ARG A 1 79 ? -0.840 -3.133 6.572 1.00 84.06 79 ARG A O 1
ATOM 611 N N . LEU A 1 80 ? 0.113 -5.131 7.041 1.00 82.62 80 LEU A N 1
ATOM 612 C CA . LEU A 1 80 ? 1.118 -5.141 5.989 1.00 82.62 80 LEU A CA 1
ATOM 613 C C . LEU A 1 80 ? 0.815 -6.279 5.016 1.00 82.62 80 LEU A C 1
ATOM 615 O O . LEU A 1 80 ? 0.632 -7.418 5.438 1.00 82.62 80 LEU A O 1
ATOM 619 N N . ALA A 1 81 ? 0.789 -5.980 3.723 1.00 81.94 81 ALA A N 1
ATOM 620 C CA . ALA A 1 81 ? 0.685 -6.972 2.665 1.00 81.94 81 ALA A CA 1
ATOM 621 C C . ALA A 1 81 ? 2.045 -7.150 1.986 1.00 81.94 81 ALA A C 1
ATOM 623 O O . ALA A 1 81 ? 2.547 -6.241 1.331 1.00 81.94 81 ALA A O 1
ATOM 624 N N . VAL A 1 82 ? 2.630 -8.336 2.117 1.00 77.94 82 VAL A N 1
ATOM 625 C CA . VAL A 1 82 ? 3.908 -8.698 1.496 1.00 77.94 82 VAL A CA 1
ATOM 626 C C . VAL A 1 82 ? 3.637 -9.554 0.267 1.00 77.94 82 VAL A C 1
ATOM 628 O O . VAL A 1 82 ? 2.923 -10.552 0.351 1.00 77.94 82 VAL A O 1
ATOM 631 N N . PHE A 1 83 ? 4.200 -9.164 -0.876 1.00 75.62 83 PHE A N 1
ATOM 632 C CA . PHE A 1 83 ? 4.097 -9.949 -2.103 1.00 75.62 83 PHE A CA 1
ATOM 633 C C . PHE A 1 83 ? 5.156 -11.052 -2.129 1.00 75.62 83 PHE A C 1
ATOM 635 O O . PHE A 1 83 ? 6.352 -10.764 -2.095 1.00 75.62 83 PHE A O 1
ATOM 642 N N . HIS A 1 84 ? 4.722 -12.306 -2.209 1.00 72.19 84 HIS A N 1
ATOM 643 C CA . HIS A 1 84 ? 5.578 -13.487 -2.276 1.00 72.19 84 HIS A CA 1
ATOM 644 C C . HIS A 1 84 ? 4.892 -14.569 -3.118 1.00 72.19 84 HIS A C 1
ATOM 646 O O . HIS A 1 84 ? 3.675 -14.693 -3.074 1.00 72.19 84 HIS A O 1
ATOM 652 N N . ASP A 1 85 ? 5.639 -15.323 -3.928 1.00 80.38 85 ASP A N 1
ATOM 653 C CA . ASP A 1 85 ? 5.092 -16.395 -4.783 1.00 80.38 85 ASP A CA 1
ATOM 654 C C . ASP A 1 85 ? 3.857 -16.002 -5.619 1.00 80.38 85 ASP A C 1
ATOM 656 O O . ASP A 1 85 ? 2.933 -16.788 -5.822 1.00 80.38 85 ASP A O 1
ATOM 660 N N . LYS A 1 86 ? 3.848 -14.769 -6.143 1.00 75.38 86 LYS A N 1
ATOM 661 C CA . LYS A 1 86 ? 2.728 -14.191 -6.911 1.00 75.38 86 LYS A CA 1
ATOM 662 C C . LYS A 1 86 ? 1.432 -14.006 -6.108 1.00 75.38 86 LYS A C 1
ATOM 664 O O . LYS A 1 86 ? 0.369 -13.848 -6.702 1.00 75.38 86 LYS A O 1
ATOM 669 N N . GLN A 1 87 ? 1.512 -14.001 -4.782 1.00 76.31 87 GLN A N 1
ATOM 670 C CA . GLN A 1 87 ? 0.387 -13.790 -3.878 1.00 76.31 87 GLN A CA 1
ATOM 671 C C . GLN A 1 87 ? 0.721 -12.735 -2.821 1.00 76.31 87 GLN A C 1
ATOM 673 O O . GLN A 1 87 ? 1.876 -12.523 -2.455 1.00 76.31 87 GLN A O 1
ATOM 678 N N . TYR A 1 88 ? -0.307 -12.050 -2.326 1.00 79.56 88 TYR A N 1
ATOM 679 C CA . TYR A 1 88 ? -0.168 -11.123 -1.208 1.00 79.56 88 TYR A CA 1
ATOM 680 C C . TYR A 1 88 ? -0.502 -11.828 0.103 1.00 79.56 88 TYR A C 1
ATOM 682 O O . TYR A 1 88 ? -1.609 -12.333 0.289 1.00 79.56 88 TYR A O 1
ATOM 690 N N . HIS A 1 89 ? 0.450 -11.809 1.030 1.00 81.94 89 HIS A N 1
ATOM 691 C CA . HIS A 1 89 ? 0.283 -12.309 2.387 1.00 81.94 89 HIS A CA 1
ATOM 692 C C . HIS A 1 89 ? 0.093 -11.140 3.338 1.00 81.94 89 HIS A C 1
ATOM 694 O O . HIS A 1 89 ? 0.915 -10.225 3.374 1.00 81.94 89 HIS A O 1
ATOM 700 N N . ILE A 1 90 ? -0.988 -11.179 4.112 1.00 84.19 90 ILE A N 1
ATOM 701 C CA . ILE A 1 90 ? -1.361 -10.086 5.006 1.00 84.19 90 ILE A CA 1
ATOM 702 C C . ILE A 1 90 ? -1.025 -10.474 6.430 1.00 84.19 90 ILE A C 1
ATOM 704 O O . ILE A 1 90 ? -1.433 -11.533 6.902 1.00 84.19 90 ILE A O 1
ATOM 708 N N . MET A 1 91 ? -0.289 -9.600 7.098 1.00 84.94 91 MET A N 1
ATOM 709 C CA . MET A 1 91 ? 0.111 -9.754 8.486 1.00 84.94 91 MET A CA 1
ATOM 710 C C . MET A 1 91 ? -0.307 -8.528 9.288 1.00 84.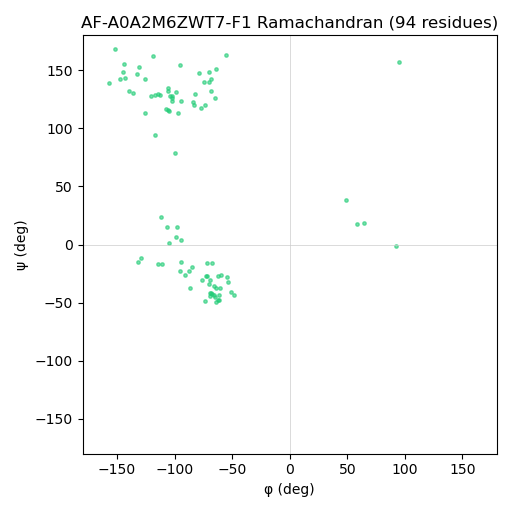94 91 MET A C 1
ATOM 712 O O . MET A 1 91 ? -0.234 -7.396 8.802 1.00 84.94 91 MET A O 1
ATOM 716 N N . GLU A 1 92 ? -0.737 -8.763 10.521 1.00 84.75 92 GLU A N 1
ATOM 717 C CA . GLU A 1 92 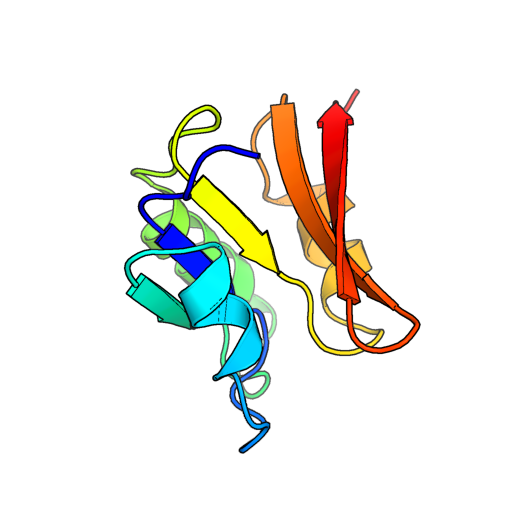? -0.868 -7.708 11.518 1.00 84.75 92 GLU A CA 1
ATOM 718 C C . GLU A 1 92 ? 0.494 -7.463 12.154 1.00 84.75 92 GLU A C 1
ATOM 720 O O . GLU A 1 92 ? 1.174 -8.397 12.582 1.00 84.75 92 GLU A O 1
ATOM 725 N N . VAL A 1 93 ? 0.897 -6.199 12.196 1.00 79.12 93 VAL A N 1
ATOM 726 C CA . VAL A 1 93 ? 2.145 -5.772 12.813 1.00 79.12 93 VAL A CA 1
ATOM 727 C C . VAL A 1 93 ? 1.808 -4.862 13.980 1.00 79.12 93 VAL A C 1
ATOM 729 O O . VAL A 1 93 ? 1.071 -3.886 13.828 1.00 79.12 93 VAL A O 1
ATOM 732 N N . CYS A 1 94 ? 2.379 -5.184 15.137 1.00 70.44 94 CYS A N 1
ATOM 733 C CA . CYS A 1 94 ? 2.327 -4.357 16.332 1.00 70.44 94 CYS A CA 1
ATOM 734 C C . CYS A 1 94 ? 3.708 -3.732 16.545 1.00 70.44 94 CYS A C 1
ATOM 736 O O . CYS A 1 94 ? 4.678 -4.460 16.758 1.00 70.44 94 CYS A O 1
ATOM 738 N N . ASN A 1 95 ? 3.804 -2.405 16.480 1.00 64.12 95 ASN A N 1
ATOM 739 C CA . ASN A 1 95 ? 5.025 -1.686 16.834 1.00 64.12 95 ASN A CA 1
ATOM 740 C C . ASN A 1 95 ? 5.038 -1.488 18.363 1.00 64.12 95 ASN A C 1
ATOM 742 O O . ASN A 1 95 ? 4.054 -0.998 18.924 1.00 64.12 95 ASN A O 1
ATOM 746 N N . GLY A 1 96 ? 6.090 -1.971 19.032 1.00 57.06 96 GLY A N 1
ATOM 747 C CA . GLY A 1 96 ? 6.218 -2.005 20.499 1.00 57.06 96 GLY A CA 1
ATOM 748 C C . GLY A 1 96 ? 6.276 -0.627 21.138 1.00 57.06 96 GLY A C 1
ATOM 749 O O . GLY A 1 96 ? 7.062 0.202 20.638 1.00 57.06 96 GLY A O 1
#

Mean predicted aligned error: 6.79 Å

Secondary structure (DSSP, 8-state):
-PPEEEEEES---S---HHHHTTEEEEEES--S---HHHHHHHHHHHTTT--TTTEEEE--SHHHHHHIIIIIS-SEEEEEEEETTEEEEEEEE--

Radius of gyration: 12.44 Å; Cα contacts (8 Å, |Δi|>4): 148; chains: 1; bounding box: 27×31×34 Å

Sequence (96 aa):
MGKFKTAYVTCNTGHDFSALLEIADKIVFLISGYEKEEKLQATIGTTLKNFDCEMDVVVPVGNVVANLLLGTLLPKQFRLAVFHDKQYHIMEVCNG

Foldseek 3Di:
DAAAAEEEEAALDPDDCVQNVVRYVDYHHQHHVPDDPVCNLVSNCVVCVVPDQVRYEYEYDDDPRVVVALADRDDQWHWYWYDDPNHTDIDIDGDD